Protein AF-A0A2V9BAQ7-F1 (afdb_monomer_lite)

pLDDT: mean 83.48, std 18.58, range [42.25, 98.12]

Structure (mmCIF, N/CA/C/O backbone):
data_AF-A0A2V9BAQ7-F1
#
_entry.id   AF-A0A2V9BAQ7-F1
#
loop_
_atom_site.group_PDB
_atom_site.id
_atom_site.type_symbol
_atom_site.label_atom_id
_atom_site.label_alt_id
_atom_site.label_comp_id
_atom_site.label_asym_id
_atom_site.label_entity_id
_atom_site.label_seq_id
_atom_site.pdbx_PDB_ins_code
_atom_site.Cartn_x
_atom_site.Cartn_y
_atom_site.Cartn_z
_atom_site.occupancy
_atom_site.B_iso_or_equiv
_atom_site.auth_seq_id
_atom_site.auth_comp_id
_atom_site.auth_asym_id
_atom_site.auth_atom_id
_atom_site.pdbx_PDB_model_num
ATOM 1 N N . MET A 1 1 ? 42.426 34.356 57.169 1.00 43.59 1 MET A N 1
ATOM 2 C CA . MET A 1 1 ? 43.077 33.941 55.907 1.00 43.59 1 MET A CA 1
ATOM 3 C C . MET A 1 1 ? 42.115 33.009 55.207 1.00 43.59 1 MET A C 1
ATOM 5 O O . MET A 1 1 ? 42.148 31.802 55.411 1.00 43.59 1 MET A O 1
ATOM 9 N N . ASP A 1 2 ? 41.199 33.630 54.477 1.00 43.09 2 ASP A N 1
ATOM 10 C CA . ASP A 1 2 ? 40.130 32.987 53.731 1.00 43.09 2 ASP A CA 1
ATOM 11 C C . ASP A 1 2 ? 40.698 32.190 52.561 1.00 43.09 2 ASP A C 1
ATOM 13 O O . ASP A 1 2 ? 41.453 32.710 51.739 1.00 43.09 2 ASP A O 1
ATOM 17 N N . ARG A 1 3 ? 40.315 30.917 52.475 1.00 44.88 3 ARG A N 1
ATOM 18 C CA . ARG A 1 3 ? 40.375 30.148 51.233 1.00 44.88 3 ARG A CA 1
ATOM 19 C C . ARG A 1 3 ? 39.007 29.537 50.987 1.00 44.88 3 ARG A C 1
ATOM 21 O O . ARG A 1 3 ? 38.753 28.386 51.310 1.00 44.88 3 ARG A O 1
ATOM 28 N N . ASP A 1 4 ? 38.122 30.403 50.511 1.00 46.88 4 ASP A N 1
ATOM 29 C CA . ASP A 1 4 ? 37.243 30.199 49.359 1.00 46.88 4 ASP A CA 1
ATOM 30 C C . ASP A 1 4 ? 37.139 28.731 48.880 1.00 46.88 4 ASP A C 1
ATOM 32 O O . ASP A 1 4 ? 37.734 28.326 47.880 1.00 46.88 4 ASP A O 1
ATOM 36 N N . ASN A 1 5 ? 36.395 27.909 49.628 1.00 42.25 5 ASN A N 1
ATOM 37 C CA . ASN A 1 5 ? 36.053 26.538 49.254 1.00 42.25 5 ASN A CA 1
ATOM 38 C C . ASN A 1 5 ? 34.883 26.576 48.262 1.00 42.25 5 ASN A C 1
ATOM 40 O O . ASN A 1 5 ? 33.735 26.282 48.603 1.00 42.25 5 ASN A O 1
ATOM 44 N N . ARG A 1 6 ? 35.173 27.006 47.030 1.00 49.41 6 ARG A N 1
ATOM 45 C CA . ARG A 1 6 ? 34.239 26.944 45.904 1.00 49.41 6 ARG A CA 1
ATOM 46 C C . ARG A 1 6 ? 34.033 25.483 45.512 1.00 49.41 6 ARG A C 1
ATOM 48 O O . ARG A 1 6 ? 34.757 24.945 44.684 1.00 49.41 6 ARG A O 1
ATOM 55 N N . ASN A 1 7 ? 33.034 24.852 46.121 1.00 46.75 7 ASN A N 1
ATOM 56 C CA . ASN A 1 7 ? 32.484 23.585 45.658 1.00 46.75 7 ASN A CA 1
ATOM 57 C C . ASN A 1 7 ? 31.790 23.838 44.302 1.00 46.75 7 ASN A C 1
ATOM 59 O O . ASN A 1 7 ? 30.815 24.596 44.271 1.00 46.75 7 ASN A O 1
ATOM 63 N N . PRO A 1 8 ? 32.280 23.301 43.170 1.00 46.53 8 PRO A N 1
ATOM 64 C CA . PRO A 1 8 ? 31.635 23.528 41.891 1.00 46.53 8 PRO A CA 1
ATOM 65 C C . PRO A 1 8 ? 30.312 22.764 41.878 1.00 46.53 8 PRO A C 1
ATOM 67 O O . PRO A 1 8 ? 30.265 21.550 42.063 1.00 46.53 8 PRO A O 1
ATOM 70 N N . ILE A 1 9 ? 29.228 23.508 41.680 1.00 54.25 9 ILE A N 1
ATOM 71 C CA . ILE A 1 9 ? 27.878 22.993 41.482 1.00 54.25 9 ILE A CA 1
ATOM 72 C C . ILE A 1 9 ? 27.951 21.986 40.329 1.00 54.25 9 ILE A C 1
ATOM 74 O O . ILE A 1 9 ? 28.130 22.369 39.172 1.00 54.25 9 ILE A O 1
ATOM 78 N N . HIS A 1 10 ? 27.866 20.693 40.642 1.00 54.59 10 HIS A N 1
ATOM 79 C CA . HIS A 1 10 ? 27.728 19.645 39.643 1.00 54.59 10 HIS A CA 1
ATOM 80 C C . HIS A 1 10 ? 26.369 19.856 38.982 1.00 54.59 10 HIS A C 1
ATOM 82 O O . HIS A 1 10 ? 25.347 19.442 39.521 1.00 54.59 10 HIS A O 1
ATOM 88 N N . ASN A 1 11 ? 26.353 20.554 37.847 1.00 44.94 11 ASN A N 1
ATOM 89 C CA . ASN A 1 11 ? 25.169 20.712 37.017 1.00 44.94 11 ASN A CA 1
ATOM 90 C C . ASN A 1 11 ? 24.663 19.303 36.664 1.00 44.94 11 ASN A C 1
ATOM 92 O O . ASN A 1 11 ? 25.380 18.577 35.964 1.00 44.94 11 ASN A O 1
ATOM 96 N N . PRO A 1 12 ? 23.502 18.847 37.168 1.00 49.91 12 PRO A N 1
ATOM 97 C CA . PRO A 1 12 ? 22.935 17.606 36.688 1.00 49.91 12 PRO A CA 1
ATOM 98 C C . PRO A 1 12 ? 22.530 17.878 35.244 1.00 49.91 12 PRO A C 1
ATOM 100 O O . PRO A 1 12 ? 21.544 18.558 34.973 1.00 49.91 12 PRO A O 1
ATOM 103 N N . GLN A 1 13 ? 23.346 17.391 34.310 1.00 58.47 13 GLN A N 1
ATOM 104 C CA . GLN A 1 13 ? 22.972 17.273 32.911 1.00 58.47 13 GLN A CA 1
ATOM 105 C C . GLN A 1 13 ? 21.714 16.400 32.894 1.00 58.47 13 GLN A C 1
ATOM 107 O O . GLN A 1 13 ? 21.793 15.167 32.939 1.00 58.47 13 GLN A O 1
ATOM 112 N N . PHE A 1 14 ? 20.542 17.038 32.919 1.00 57.62 14 PHE A N 1
ATOM 113 C CA . PHE A 1 14 ? 19.277 16.405 32.605 1.00 57.62 14 PHE A CA 1
ATOM 114 C C . PHE A 1 14 ? 19.381 16.013 31.139 1.00 57.62 14 PHE A C 1
ATOM 116 O O . PHE A 1 14 ? 19.037 16.779 30.243 1.00 57.62 14 PHE A O 1
ATOM 123 N N . HIS A 1 15 ? 19.932 14.827 30.894 1.00 60.47 15 HIS A N 1
ATOM 124 C CA . HIS A 1 15 ? 19.831 14.175 29.608 1.00 60.47 15 HIS A CA 1
ATOM 125 C C . HIS A 1 15 ? 18.339 13.935 29.418 1.00 60.47 15 HIS A C 1
ATOM 127 O O . HIS A 1 15 ? 17.765 13.012 30.003 1.00 60.47 15 HIS A O 1
ATOM 133 N N . SER A 1 16 ? 17.687 14.836 28.685 1.00 64.94 16 SER A N 1
ATOM 134 C CA . SER A 1 16 ? 16.333 14.614 28.217 1.00 64.94 16 SER A CA 1
ATOM 135 C C . SER A 1 16 ? 16.3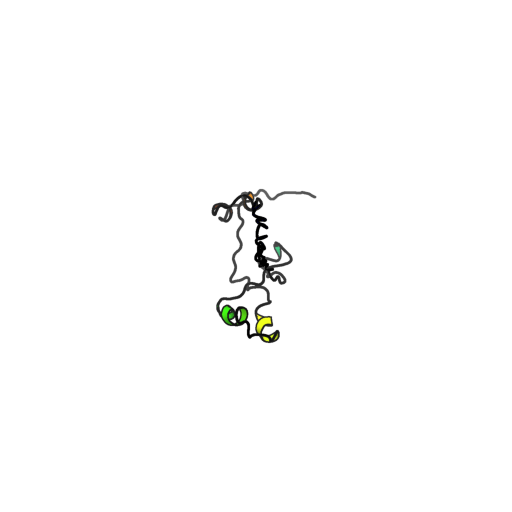32 13.234 27.569 1.00 64.94 16 SER A C 1
ATOM 137 O O . SER A 1 16 ? 17.144 12.935 26.692 1.00 64.94 16 SER A O 1
ATOM 139 N N . ARG A 1 17 ? 15.490 12.332 28.083 1.00 63.44 17 ARG A N 1
ATOM 140 C CA . ARG A 1 17 ? 15.303 11.008 27.492 1.00 63.44 17 ARG A CA 1
ATOM 141 C C . ARG A 1 17 ? 14.847 11.244 26.058 1.00 63.44 17 ARG A C 1
ATOM 143 O O . ARG A 1 17 ? 13.696 11.608 25.833 1.00 63.44 17 ARG A O 1
ATOM 150 N N . GLN A 1 18 ? 15.753 11.089 25.102 1.00 73.38 18 GLN A N 1
ATOM 151 C CA . GLN A 1 18 ? 15.423 11.255 23.700 1.00 73.38 18 GLN A CA 1
ATOM 152 C C . GLN A 1 18 ? 14.568 10.051 23.308 1.00 73.38 18 GLN A C 1
ATOM 154 O O . GLN A 1 18 ? 15.050 8.922 23.204 1.00 73.38 18 GLN A O 1
ATOM 159 N N . ARG A 1 19 ? 13.257 10.266 23.209 1.00 74.06 19 ARG A N 1
ATOM 160 C CA . ARG A 1 19 ? 12.316 9.220 22.824 1.00 74.06 19 ARG A CA 1
ATOM 161 C C . ARG A 1 19 ? 12.523 8.951 21.336 1.00 74.06 19 ARG A C 1
ATOM 163 O O . ARG A 1 19 ? 12.329 9.837 20.515 1.00 74.06 19 ARG A O 1
ATOM 170 N N . SER A 1 20 ? 12.997 7.755 20.998 1.00 79.69 20 SER A N 1
ATOM 171 C CA . SER A 1 20 ? 13.035 7.300 19.609 1.00 79.69 20 SER A CA 1
ATOM 172 C C . SER A 1 20 ? 11.667 6.742 19.264 1.00 79.69 20 SER A C 1
ATOM 174 O O . SER A 1 20 ? 11.333 5.629 19.678 1.00 79.69 20 SER A O 1
ATOM 176 N N . ASP A 1 21 ? 10.875 7.516 18.536 1.00 88.31 21 ASP A N 1
ATOM 177 C CA . ASP A 1 21 ? 9.624 7.013 17.992 1.00 88.31 21 ASP A CA 1
ATOM 178 C C . ASP A 1 21 ? 9.946 6.013 16.870 1.00 88.31 21 ASP A C 1
ATOM 180 O O . ASP A 1 21 ? 10.786 6.256 16.002 1.00 88.31 21 ASP A O 1
ATOM 184 N N . ARG A 1 22 ? 9.336 4.829 16.948 1.00 92.69 22 ARG A N 1
ATOM 185 C CA . ARG A 1 22 ? 9.489 3.739 15.979 1.00 92.69 22 ARG A CA 1
ATOM 186 C C . ARG A 1 22 ? 8.109 3.354 15.483 1.00 92.69 22 ARG A C 1
ATOM 188 O O . ARG A 1 22 ? 7.155 3.358 16.257 1.00 92.69 22 ARG A O 1
ATOM 195 N N . CYS A 1 23 ? 8.023 2.969 14.223 1.00 94.56 23 CYS A N 1
ATOM 196 C CA . CYS A 1 23 ? 6.811 2.432 13.631 1.00 94.56 23 CYS A CA 1
ATOM 197 C C . CYS A 1 23 ? 7.116 1.115 12.914 1.00 94.56 23 CYS A C 1
ATOM 199 O O . CYS A 1 23 ? 8.274 0.753 12.695 1.00 94.56 23 CYS A O 1
ATOM 201 N N . THR A 1 24 ? 6.058 0.389 12.575 1.00 96.31 24 THR A N 1
ATOM 202 C CA . THR A 1 24 ? 6.116 -0.796 11.723 1.00 96.31 24 THR A CA 1
ATOM 203 C C . THR A 1 24 ? 5.033 -0.685 10.661 1.00 96.31 24 THR A C 1
ATOM 205 O O . THR A 1 24 ? 4.005 -0.046 10.886 1.00 96.31 24 THR A O 1
ATOM 208 N N . ILE A 1 25 ? 5.262 -1.309 9.512 1.00 97.00 25 ILE A N 1
ATOM 209 C CA . ILE A 1 25 ? 4.281 -1.394 8.433 1.00 97.00 25 ILE A CA 1
ATOM 210 C C . ILE A 1 25 ? 3.524 -2.712 8.594 1.00 97.00 25 ILE A C 1
ATOM 212 O O . ILE A 1 25 ? 4.136 -3.780 8.664 1.00 97.00 25 ILE A O 1
ATOM 216 N N . LEU A 1 26 ? 2.192 -2.646 8.638 1.00 96.81 26 LEU A N 1
ATOM 217 C CA . LEU A 1 26 ? 1.359 -3.846 8.609 1.00 96.81 26 LEU A CA 1
ATOM 218 C C . LEU A 1 26 ? 1.337 -4.440 7.201 1.00 96.81 26 LEU A C 1
ATOM 220 O O . LEU A 1 26 ? 1.264 -3.719 6.206 1.00 96.81 26 LEU A O 1
ATOM 224 N N . THR A 1 27 ? 1.376 -5.769 7.127 1.00 97.38 27 THR A N 1
ATOM 225 C CA . THR A 1 27 ? 1.338 -6.512 5.862 1.00 97.38 27 THR A CA 1
ATOM 226 C C . THR A 1 27 ? 0.190 -7.512 5.858 1.00 97.38 27 THR A C 1
ATOM 228 O O . THR A 1 27 ? -0.248 -7.970 6.911 1.00 97.38 27 THR A O 1
ATOM 231 N N . THR A 1 28 ? -0.292 -7.834 4.664 1.00 97.19 28 THR A N 1
ATOM 232 C CA . THR A 1 28 ? -1.338 -8.814 4.367 1.00 97.19 28 THR A CA 1
ATOM 233 C C . THR A 1 28 ? -0.889 -9.698 3.193 1.00 97.19 28 THR A C 1
ATOM 235 O O . THR A 1 28 ? 0.205 -9.505 2.650 1.00 97.19 28 THR A O 1
ATOM 238 N N . GLY A 1 29 ? -1.699 -10.692 2.820 1.00 97.94 29 GLY A N 1
ATOM 239 C CA . GLY A 1 29 ? -1.466 -11.496 1.613 1.00 97.94 29 GLY A CA 1
ATOM 240 C C . GLY A 1 29 ? -1.563 -10.641 0.341 1.00 97.94 29 GLY A C 1
ATOM 241 O O . GLY A 1 29 ? -2.164 -9.571 0.376 1.00 97.94 29 GLY A O 1
ATOM 242 N N . PRO A 1 30 ? -0.979 -11.060 -0.789 1.00 98.12 30 PRO A N 1
ATOM 243 C CA . PRO A 1 30 ? -0.951 -10.241 -1.989 1.00 98.12 30 PRO A CA 1
ATOM 244 C C . PRO A 1 30 ? -2.322 -10.237 -2.678 1.00 98.12 30 PRO A C 1
ATOM 246 O O . PRO A 1 30 ? -3.102 -11.184 -2.567 1.00 98.12 30 PRO A O 1
ATOM 249 N N . ASN A 1 31 ? -2.598 -9.189 -3.450 1.00 97.81 31 ASN A N 1
ATOM 250 C CA . ASN A 1 31 ? -3.651 -9.220 -4.463 1.00 97.81 31 ASN A CA 1
ATOM 251 C C . ASN A 1 31 ? -3.118 -9.831 -5.775 1.00 97.81 31 ASN A C 1
ATOM 253 O O . ASN A 1 31 ? -1.934 -10.154 -5.891 1.00 97.81 31 ASN A O 1
ATOM 257 N N . SER A 1 32 ? -3.972 -9.956 -6.794 1.00 96.69 32 SER A N 1
ATOM 258 C CA . SER A 1 32 ? -3.592 -10.546 -8.088 1.00 96.69 32 SER A CA 1
ATOM 259 C C . SER A 1 32 ? -2.462 -9.803 -8.813 1.00 96.69 32 SER A C 1
ATOM 261 O O . SER A 1 32 ? -1.723 -10.42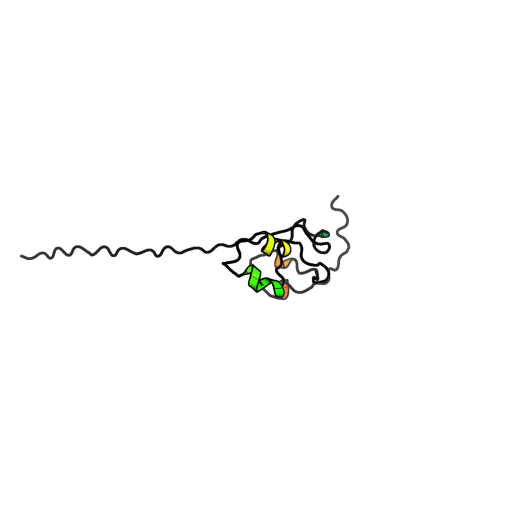2 -9.569 1.00 96.69 32 SER A O 1
ATOM 263 N N . LEU A 1 33 ? -2.287 -8.498 -8.579 1.00 96.19 33 LEU A N 1
ATOM 264 C CA . LEU A 1 33 ? -1.226 -7.698 -9.200 1.00 96.19 33 LEU A CA 1
ATOM 265 C C . LEU A 1 33 ? 0.150 -7.951 -8.556 1.00 96.19 33 LEU A C 1
ATOM 267 O O . LEU A 1 33 ? 1.181 -7.866 -9.231 1.00 96.19 33 LEU A O 1
ATOM 271 N N . VAL A 1 34 ? 0.170 -8.216 -7.247 1.00 96.62 34 VAL A N 1
ATOM 272 C CA . VAL A 1 34 ? 1.394 -8.388 -6.447 1.00 96.62 34 VAL A CA 1
ATOM 273 C C . VAL A 1 34 ? 1.798 -9.858 -6.324 1.00 96.62 34 VAL A C 1
ATOM 275 O O . VAL A 1 34 ? 2.981 -10.130 -6.147 1.00 96.62 34 VAL A O 1
ATOM 278 N N . ALA A 1 35 ? 0.860 -10.797 -6.477 1.00 96.62 35 ALA A N 1
ATOM 279 C CA . ALA A 1 35 ? 1.101 -12.228 -6.285 1.00 96.62 35 ALA A CA 1
ATOM 280 C C . ALA A 1 35 ? 2.232 -12.795 -7.166 1.00 96.62 35 ALA A C 1
ATOM 282 O O . ALA A 1 35 ? 2.962 -13.672 -6.714 1.00 96.62 35 ALA A O 1
ATOM 283 N N . ASP A 1 36 ? 2.434 -12.258 -8.376 1.00 93.06 36 ASP A N 1
ATOM 284 C CA . ASP A 1 36 ? 3.554 -12.664 -9.244 1.00 93.06 36 ASP A CA 1
ATOM 285 C C . ASP A 1 36 ? 4.929 -12.162 -8.754 1.00 93.06 36 ASP A C 1
ATOM 287 O O . ASP A 1 36 ? 5.961 -12.623 -9.236 1.00 93.06 36 ASP A O 1
ATOM 291 N N . LEU A 1 37 ? 4.960 -11.159 -7.868 1.00 91.31 37 LEU A N 1
ATOM 292 C CA . LEU A 1 37 ? 6.179 -10.490 -7.397 1.00 91.31 37 LEU A CA 1
ATOM 293 C C . LEU A 1 37 ? 6.576 -10.930 -5.985 1.00 91.31 37 LEU A C 1
ATOM 295 O O . LEU A 1 37 ? 7.765 -11.078 -5.708 1.00 91.31 37 LEU A O 1
ATOM 299 N N . HIS A 1 38 ? 5.604 -11.082 -5.080 1.00 95.19 38 HIS A N 1
ATOM 300 C CA . HIS A 1 38 ? 5.849 -11.430 -3.680 1.00 95.19 38 HIS A CA 1
ATOM 301 C C . HIS A 1 38 ? 4.594 -12.007 -3.004 1.00 95.19 38 HIS A C 1
ATOM 303 O O . HIS A 1 38 ? 3.464 -11.667 -3.348 1.00 95.19 38 HIS A O 1
ATOM 309 N N . ASP A 1 39 ? 4.796 -12.810 -1.958 1.00 96.69 39 ASP A N 1
ATOM 310 C CA . ASP A 1 39 ? 3.750 -13.409 -1.112 1.00 96.69 39 ASP A CA 1
ATOM 311 C C . ASP A 1 39 ? 3.139 -12.460 -0.057 1.00 96.69 39 ASP A C 1
ATOM 313 O O . ASP A 1 39 ? 2.343 -12.888 0.780 1.00 96.69 39 ASP A O 1
ATOM 317 N N . ARG A 1 40 ? 3.520 -11.177 -0.052 1.00 96.88 40 ARG A N 1
ATOM 318 C CA . ARG A 1 40 ? 3.066 -10.182 0.928 1.00 96.88 40 ARG A CA 1
ATOM 319 C C . ARG A 1 40 ? 2.896 -8.824 0.273 1.00 96.88 40 ARG A C 1
ATOM 321 O O . ARG A 1 40 ? 3.650 -8.457 -0.624 1.00 96.88 40 ARG A O 1
ATOM 328 N N . MET A 1 41 ? 1.950 -8.048 0.788 1.00 97.50 41 MET A N 1
ATOM 329 C CA . MET A 1 41 ? 1.784 -6.637 0.450 1.00 97.50 41 MET A CA 1
ATOM 330 C C . MET A 1 41 ? 1.526 -5.804 1.708 1.00 97.50 41 MET A C 1
ATOM 332 O O . MET A 1 41 ? 0.991 -6.329 2.686 1.00 97.50 41 MET A O 1
ATOM 336 N N . PRO A 1 42 ? 1.875 -4.512 1.718 1.00 97.81 42 PRO A N 1
ATOM 337 C CA . PRO A 1 42 ? 1.436 -3.607 2.772 1.00 97.81 42 PRO A CA 1
ATOM 338 C C . PRO A 1 42 ? -0.092 -3.501 2.823 1.00 97.81 42 PRO A C 1
ATOM 340 O O . PRO A 1 42 ? -0.761 -3.575 1.791 1.00 97.81 42 PRO A O 1
ATOM 343 N N . VAL A 1 43 ? -0.637 -3.274 4.016 1.00 97.94 43 VAL A N 1
ATOM 344 C CA . VAL A 1 43 ? -2.022 -2.809 4.160 1.00 97.94 43 VAL A CA 1
ATOM 345 C C . VAL A 1 43 ? -2.097 -1.368 3.653 1.00 97.94 43 VAL A C 1
ATOM 347 O O . VAL A 1 43 ? -1.354 -0.507 4.124 1.00 97.94 43 VAL A O 1
ATOM 350 N N . ILE A 1 44 ? -2.984 -1.108 2.692 1.00 97.38 44 ILE A N 1
ATOM 351 C CA . ILE A 1 44 ? -3.216 0.224 2.123 1.00 97.38 44 ILE A CA 1
ATOM 352 C C . ILE A 1 44 ? -4.605 0.678 2.569 1.00 97.38 44 ILE A C 1
ATOM 354 O O . ILE A 1 44 ? -5.608 0.081 2.184 1.00 97.38 44 ILE A O 1
ATOM 358 N N . VAL A 1 45 ? -4.656 1.727 3.388 1.00 96.94 45 VAL A N 1
ATOM 359 C CA . VAL A 1 45 ? -5.909 2.311 3.885 1.00 96.94 45 VAL A CA 1
ATOM 360 C C . VAL A 1 45 ? -6.495 3.216 2.802 1.00 96.94 45 VAL A C 1
ATOM 362 O O . VAL A 1 45 ? -5.776 4.029 2.221 1.00 96.94 45 VAL A O 1
ATOM 365 N N . THR A 1 46 ? -7.786 3.079 2.505 1.00 95.69 46 THR A N 1
ATOM 366 C CA . THR A 1 46 ? -8.478 3.970 1.567 1.00 95.69 46 THR A CA 1
ATOM 367 C C . THR A 1 46 ? -8.830 5.304 2.237 1.00 95.69 46 THR A C 1
ATOM 369 O O . THR A 1 46 ? -9.036 5.341 3.454 1.00 95.69 46 THR A O 1
ATOM 372 N N . PRO A 1 47 ? -8.947 6.410 1.475 1.00 95.69 47 PRO A N 1
ATOM 373 C CA . PRO A 1 47 ? -9.233 7.725 2.051 1.00 95.69 47 PRO A CA 1
ATOM 374 C C . PRO A 1 47 ? -10.503 7.799 2.908 1.00 95.69 47 PRO A C 1
ATOM 376 O O . PRO A 1 47 ? -10.522 8.515 3.902 1.00 95.69 47 PRO A O 1
ATOM 379 N N . ASP A 1 48 ? -11.543 7.030 2.576 1.00 95.38 48 ASP A N 1
ATOM 380 C CA . ASP A 1 48 ? -12.800 6.957 3.336 1.00 95.38 48 ASP A CA 1
ATOM 381 C C . ASP A 1 48 ? -12.666 6.255 4.701 1.00 95.38 48 ASP A C 1
ATOM 383 O O . ASP A 1 48 ? -13.600 6.277 5.501 1.00 95.38 48 ASP A O 1
ATOM 387 N N . LYS A 1 49 ? -11.517 5.627 4.976 1.00 95.62 49 LYS A N 1
ATOM 388 C CA . LYS A 1 49 ? -11.228 4.906 6.224 1.00 95.62 49 LYS A CA 1
ATOM 389 C C . LYS A 1 49 ? -10.164 5.579 7.089 1.00 95.62 49 LYS A C 1
ATOM 391 O O . LYS A 1 49 ? -9.852 5.054 8.155 1.00 95.62 49 LYS A O 1
ATOM 396 N N . TYR A 1 50 ? -9.613 6.722 6.673 1.00 96.06 50 TYR A N 1
ATOM 397 C CA . TYR A 1 50 ? -8.569 7.416 7.435 1.00 96.06 50 TYR A CA 1
ATOM 398 C C . TYR A 1 50 ? -9.032 7.845 8.823 1.00 96.06 50 TYR A C 1
ATOM 400 O O . TYR A 1 50 ? -8.288 7.633 9.775 1.00 96.06 50 TYR A O 1
ATOM 408 N N . ASP A 1 51 ? -10.251 8.373 8.949 1.00 96.00 51 ASP A N 1
ATOM 409 C CA . ASP A 1 51 ? -10.776 8.821 10.243 1.00 96.00 51 ASP A CA 1
ATOM 410 C C . ASP A 1 51 ? -10.833 7.657 11.237 1.00 96.00 51 ASP A C 1
ATOM 412 O O . ASP A 1 51 ? -10.272 7.742 12.321 1.00 96.00 51 ASP A O 1
ATOM 416 N N . VAL A 1 52 ? -11.399 6.519 10.822 1.00 95.50 52 VAL A N 1
ATOM 417 C CA . VAL A 1 52 ? -11.464 5.301 11.649 1.00 95.50 52 VAL A CA 1
ATOM 418 C C . VAL A 1 52 ? -10.070 4.742 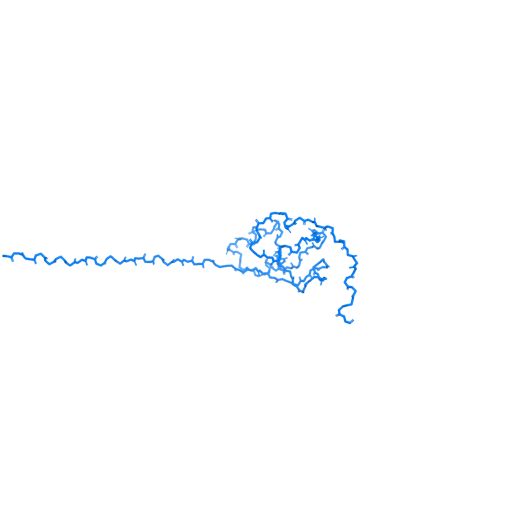11.958 1.00 95.50 52 VAL A C 1
ATOM 420 O O . VAL A 1 52 ? -9.847 4.218 13.043 1.00 95.50 52 VAL A O 1
ATOM 423 N N . TRP A 1 53 ? -9.125 4.832 11.017 1.00 95.88 53 TRP A N 1
ATOM 424 C CA . TRP A 1 53 ? -7.758 4.330 11.195 1.00 95.88 53 TRP A CA 1
ATOM 425 C C . TRP A 1 53 ? -6.912 5.183 12.152 1.00 95.88 53 TRP A C 1
ATOM 427 O O . TRP A 1 53 ? -6.046 4.654 12.848 1.00 95.88 53 TRP A O 1
ATOM 437 N N . LEU A 1 54 ? -7.123 6.501 12.155 1.00 95.81 54 LEU A N 1
ATOM 438 C CA . LEU A 1 54 ? -6.341 7.464 12.934 1.00 95.81 54 LEU A CA 1
ATOM 439 C C . LEU A 1 54 ? -6.986 7.824 14.280 1.00 95.81 54 LEU A C 1
ATOM 441 O O . LEU A 1 54 ? -6.333 8.480 15.092 1.00 95.81 54 LEU A O 1
ATOM 445 N N . ASP A 1 55 ? -8.230 7.409 14.521 1.00 96.06 55 ASP A N 1
ATOM 446 C CA . ASP A 1 55 ? -8.953 7.668 15.764 1.00 96.06 55 ASP A CA 1
ATOM 447 C C . ASP A 1 55 ? -8.400 6.813 16.931 1.00 96.06 55 ASP A C 1
ATOM 449 O O . ASP A 1 55 ? -8.531 5.584 16.920 1.00 96.06 55 ASP A O 1
ATOM 453 N N . PRO A 1 56 ? -7.795 7.430 17.968 1.00 95.06 56 PRO A N 1
ATOM 454 C CA . PRO A 1 56 ? -7.259 6.709 19.123 1.00 95.06 56 PRO A CA 1
ATOM 455 C C . PRO A 1 56 ? -8.338 6.081 20.024 1.00 95.06 56 PRO A C 1
ATOM 457 O O . PRO A 1 56 ? -8.004 5.241 20.869 1.00 95.06 56 PRO A O 1
ATOM 460 N N . ASP A 1 57 ? -9.605 6.477 19.878 1.00 96.56 57 ASP A N 1
ATOM 461 C CA . ASP A 1 57 ? -10.723 5.957 20.667 1.00 96.56 57 ASP A CA 1
ATOM 462 C C . ASP A 1 57 ? -11.342 4.688 20.054 1.00 96.56 57 ASP A C 1
ATOM 464 O O . ASP A 1 57 ? -12.047 3.943 20.748 1.00 96.56 57 ASP A O 1
ATOM 468 N N . VAL A 1 58 ? -11.015 4.363 18.797 1.00 94.38 58 VAL A N 1
ATOM 469 C CA . VAL A 1 58 ? -11.403 3.098 18.159 1.00 94.38 58 VAL A CA 1
ATOM 470 C C . VAL A 1 58 ? -10.588 1.947 18.756 1.00 94.38 58 VAL A C 1
ATOM 472 O O . VAL A 1 58 ? -9.397 1.784 18.501 1.00 94.38 58 VAL A O 1
ATOM 475 N N . LYS A 1 59 ? -11.248 1.111 19.569 1.00 91.81 59 LYS A N 1
ATOM 476 C CA . LYS A 1 59 ? -10.634 -0.061 20.235 1.00 91.81 59 LYS A CA 1
ATOM 477 C C . LYS A 1 59 ? -11.192 -1.404 19.779 1.00 91.81 59 LYS A C 1
ATOM 479 O O . LYS A 1 59 ? -10.655 -2.445 20.152 1.00 91.81 59 LYS A O 1
ATOM 484 N N . ASP A 1 60 ? -12.279 -1.383 19.019 1.00 92.94 60 ASP A N 1
ATOM 485 C CA . ASP A 1 60 ? -12.910 -2.592 18.511 1.00 92.94 60 ASP A CA 1
ATOM 486 C C . ASP A 1 60 ? -12.185 -3.097 17.258 1.00 92.94 60 ASP A C 1
ATOM 488 O O . ASP A 1 60 ? -12.028 -2.379 16.270 1.00 92.94 60 ASP A O 1
ATOM 492 N N . PHE A 1 61 ? -11.748 -4.355 17.302 1.00 90.38 61 PHE A N 1
ATOM 493 C CA . PHE A 1 61 ? -11.026 -4.969 16.193 1.00 90.38 61 PHE A CA 1
ATOM 494 C C . PHE A 1 61 ? -11.921 -5.171 14.967 1.00 90.38 61 PHE A C 1
ATOM 496 O O . PHE A 1 61 ? -11.454 -5.030 13.838 1.00 90.38 61 PHE A O 1
ATOM 503 N N . GLU A 1 62 ? -13.205 -5.475 15.165 1.00 93.31 62 GLU A N 1
ATOM 504 C CA . GLU A 1 62 ? -14.118 -5.728 14.048 1.00 93.31 62 GLU A CA 1
ATOM 505 C C . GLU A 1 62 ? -14.316 -4.472 13.190 1.00 93.31 62 GLU A C 1
ATOM 507 O O . GLU A 1 62 ? -14.365 -4.558 11.963 1.00 93.31 62 GLU A O 1
ATOM 512 N N . THR A 1 63 ? -14.286 -3.296 13.816 1.00 90.00 63 THR A N 1
ATOM 513 C CA . THR A 1 63 ? -14.329 -1.992 13.140 1.00 90.00 63 THR A CA 1
ATOM 514 C C . THR A 1 63 ? -13.143 -1.761 12.186 1.00 90.00 63 THR A C 1
ATOM 516 O O . THR A 1 63 ? -13.319 -1.167 11.121 1.00 90.00 63 THR A O 1
ATOM 519 N N . ILE A 1 64 ? -11.943 -2.262 12.511 1.00 93.31 64 ILE A N 1
ATOM 520 C CA . ILE A 1 64 ? -10.738 -2.110 11.668 1.00 93.31 64 ILE A CA 1
ATOM 521 C C . I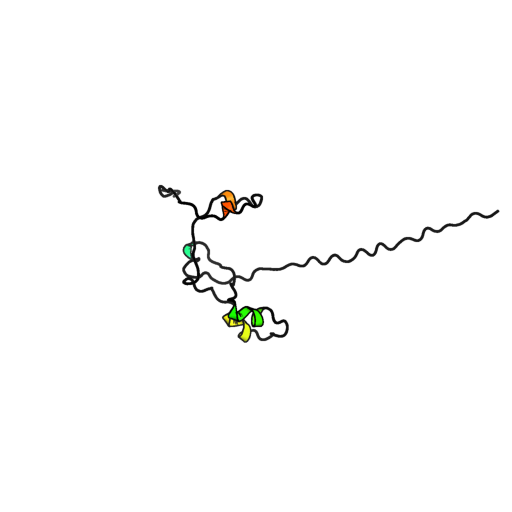LE A 1 64 ? -10.469 -3.316 10.762 1.00 93.31 64 ILE A C 1
ATOM 523 O O . ILE A 1 64 ? -9.645 -3.231 9.851 1.00 93.31 64 ILE A O 1
ATOM 527 N N . ARG A 1 65 ? -11.155 -4.444 10.977 1.00 93.88 65 ARG A N 1
ATOM 528 C CA . ARG A 1 65 ? -10.941 -5.696 10.237 1.00 93.88 65 ARG A CA 1
ATOM 529 C C . ARG A 1 65 ? -11.052 -5.507 8.725 1.00 93.88 65 ARG A C 1
ATOM 531 O O . ARG A 1 65 ? -10.264 -6.088 7.981 1.00 93.88 65 ARG A O 1
ATOM 538 N N . ASP A 1 66 ? -11.991 -4.676 8.278 1.00 91.88 66 ASP A N 1
ATOM 539 C CA . ASP A 1 66 ? -12.205 -4.393 6.854 1.00 91.88 66 ASP A CA 1
ATOM 540 C C . ASP A 1 66 ? -11.052 -3.602 6.207 1.00 91.88 66 ASP A C 1
ATOM 542 O O . ASP A 1 66 ? -10.867 -3.665 4.994 1.00 91.88 66 ASP A O 1
ATOM 546 N N . ILE A 1 67 ? -10.241 -2.902 7.007 1.00 95.56 67 ILE A N 1
ATOM 547 C CA . ILE A 1 67 ? -9.048 -2.177 6.548 1.00 95.56 67 ILE A CA 1
ATOM 548 C C . ILE A 1 67 ? -7.877 -3.149 6.338 1.00 95.56 67 ILE A C 1
ATOM 550 O O . ILE A 1 67 ? -7.069 -2.965 5.432 1.00 95.56 67 ILE A O 1
ATOM 554 N N . LEU A 1 68 ? -7.788 -4.222 7.133 1.00 96.19 68 LEU A N 1
ATOM 555 C CA . LEU A 1 68 ? -6.657 -5.164 7.161 1.00 96.19 68 LEU A CA 1
ATOM 556 C C . LEU A 1 68 ? -6.706 -6.235 6.051 1.00 96.19 68 LEU A C 1
ATOM 558 O O . LEU A 1 68 ? -6.325 -7.390 6.263 1.00 96.19 68 LEU A O 1
ATOM 562 N N . LYS A 1 69 ? -7.161 -5.868 4.852 1.00 95.50 69 LYS A N 1
ATOM 563 C CA . LYS A 1 69 ? -7.291 -6.766 3.695 1.00 95.50 69 LYS A CA 1
ATOM 564 C C . LYS A 1 69 ? -6.420 -6.307 2.516 1.00 95.50 69 LYS A C 1
ATOM 566 O O . LYS A 1 69 ? -6.008 -5.146 2.479 1.00 95.50 69 LYS A O 1
ATOM 571 N N . PRO A 1 70 ? -6.117 -7.197 1.554 1.00 97.50 70 PRO A N 1
ATOM 572 C CA . PRO A 1 70 ? -5.419 -6.813 0.332 1.00 97.50 70 PRO A CA 1
ATOM 573 C C . PRO A 1 70 ? -6.178 -5.701 -0.402 1.00 97.50 70 PRO A C 1
ATOM 575 O O . PRO A 1 70 ? -7.399 -5.766 -0.546 1.00 97.50 70 PRO A O 1
ATOM 578 N N . TYR A 1 71 ? -5.454 -4.688 -0.871 1.00 97.31 71 TYR A N 1
ATOM 579 C CA . TYR A 1 71 ? -6.033 -3.580 -1.630 1.00 97.31 71 TYR A CA 1
ATOM 580 C C . TYR A 1 71 ? -6.545 -4.050 -2.999 1.00 97.31 71 TYR A C 1
ATOM 582 O O . TYR A 1 71 ? -5.987 -4.985 -3.583 1.00 97.31 71 TYR A O 1
ATOM 590 N N . ASP A 1 72 ? -7.579 -3.393 -3.530 1.00 96.31 72 ASP A N 1
ATOM 591 C CA . ASP A 1 72 ? -8.164 -3.752 -4.826 1.00 96.31 72 ASP A CA 1
ATOM 592 C C . ASP A 1 72 ? -7.136 -3.590 -5.957 1.00 96.31 72 ASP A C 1
ATOM 594 O O . ASP A 1 72 ? -6.626 -2.498 -6.220 1.00 96.31 72 ASP A O 1
ATOM 598 N N . ALA A 1 73 ? -6.849 -4.693 -6.650 1.00 96.81 73 ALA A N 1
ATOM 599 C CA . ALA A 1 73 ? -5.906 -4.726 -7.760 1.00 96.81 73 ALA A CA 1
ATOM 600 C C . ALA A 1 73 ? -6.328 -3.816 -8.928 1.00 96.81 73 ALA A C 1
ATOM 602 O O . ALA A 1 73 ? -5.459 -3.293 -9.621 1.00 96.81 73 ALA A O 1
ATOM 603 N N . ASN A 1 74 ? -7.631 -3.583 -9.128 1.00 96.81 74 ASN A N 1
ATOM 604 C CA . ASN A 1 74 ? -8.144 -2.721 -10.201 1.00 96.81 74 ASN A CA 1
ATOM 605 C C . ASN A 1 74 ? -7.852 -1.234 -9.961 1.00 96.81 74 ASN A C 1
ATOM 607 O O . ASN A 1 74 ? -7.842 -0.439 -10.900 1.00 96.81 74 ASN A O 1
ATOM 611 N N . LEU A 1 75 ? -7.601 -0.860 -8.705 1.00 95.94 75 LEU A N 1
ATOM 612 C CA . LEU A 1 75 ? -7.233 0.495 -8.297 1.00 95.94 75 LEU A CA 1
ATOM 613 C C . LEU A 1 75 ? -5.709 0.685 -8.235 1.00 95.94 75 LEU A C 1
ATOM 615 O O . LEU A 1 75 ? -5.232 1.720 -7.770 1.00 95.94 75 LEU A O 1
ATOM 619 N N . MET A 1 76 ? -4.936 -0.305 -8.688 1.00 95.44 76 MET A N 1
ATOM 620 C CA . MET A 1 76 ? -3.477 -0.288 -8.681 1.00 95.44 76 MET A CA 1
ATOM 621 C C . MET A 1 76 ? -2.910 -0.437 -10.090 1.00 95.44 76 MET A C 1
ATOM 623 O O . MET A 1 76 ? -3.502 -1.031 -10.987 1.00 95.44 76 MET A O 1
ATOM 627 N N . ARG A 1 77 ? -1.692 0.071 -10.271 1.00 94.50 77 ARG A N 1
ATOM 628 C CA . ARG A 1 77 ? -0.880 -0.170 -11.462 1.00 94.50 77 ARG A CA 1
ATOM 629 C C . ARG A 1 77 ? 0.528 -0.543 -11.029 1.00 94.50 77 ARG A C 1
ATOM 631 O O . ARG A 1 77 ? 1.064 0.054 -10.101 1.00 94.50 77 ARG A O 1
ATOM 638 N N . ARG A 1 78 ? 1.134 -1.490 -11.744 1.00 92.06 78 ARG A N 1
ATOM 639 C CA . ARG A 1 78 ? 2.564 -1.799 -11.656 1.00 92.06 78 ARG A CA 1
ATOM 640 C C . ARG A 1 78 ? 3.245 -1.474 -12.977 1.00 92.06 78 ARG A C 1
ATOM 642 O O . ARG A 1 78 ? 2.632 -1.612 -14.035 1.00 92.06 78 ARG A O 1
ATOM 649 N N . TYR A 1 79 ? 4.502 -1.072 -12.911 1.00 93.06 79 TYR A N 1
ATOM 650 C CA . TYR A 1 79 ? 5.365 -0.875 -14.068 1.00 93.06 79 TYR A CA 1
ATOM 651 C C . TYR A 1 79 ? 6.817 -1.138 -13.656 1.00 93.06 79 TYR A C 1
ATOM 653 O O . TYR A 1 79 ? 7.162 -0.950 -12.488 1.00 93.06 79 TYR A O 1
ATOM 661 N N . PRO A 1 80 ? 7.666 -1.611 -14.578 1.00 92.19 80 PRO A N 1
ATOM 662 C CA . PRO A 1 80 ? 9.081 -1.792 -14.296 1.00 92.19 80 PRO A CA 1
ATOM 663 C C . PRO A 1 80 ? 9.782 -0.442 -14.110 1.00 92.19 80 PRO A C 1
ATOM 665 O O . PRO A 1 80 ? 9.472 0.530 -14.799 1.00 92.19 80 PRO A O 1
ATOM 668 N N . VAL A 1 81 ? 10.756 -0.411 -13.203 1.00 93.19 81 VAL A N 1
ATOM 669 C CA . VAL A 1 81 ? 11.602 0.754 -12.901 1.00 93.19 81 VAL A CA 1
ATOM 670 C C . VAL A 1 81 ? 13.080 0.380 -13.003 1.00 93.19 81 VAL A C 1
ATOM 672 O O . VAL A 1 81 ? 13.441 -0.792 -13.150 1.00 93.19 81 VAL A O 1
ATOM 675 N N . SER A 1 82 ? 13.954 1.381 -12.942 1.00 91.56 82 SER A N 1
ATOM 676 C CA . SER A 1 82 ? 15.399 1.180 -13.023 1.00 91.56 82 SER A CA 1
ATOM 677 C C . SER A 1 82 ? 15.936 0.336 -11.863 1.00 91.56 82 SER A C 1
ATOM 679 O O . SER A 1 82 ? 15.622 0.573 -10.698 1.00 91.56 82 SER A O 1
ATOM 681 N N . ARG A 1 83 ? 16.872 -0.582 -12.153 1.00 90.19 83 ARG A N 1
ATOM 682 C CA . ARG A 1 83 ? 17.604 -1.339 -11.117 1.00 90.19 83 ARG A CA 1
ATOM 683 C C . ARG A 1 83 ? 18.436 -0.451 -10.185 1.00 90.19 83 ARG A C 1
ATOM 685 O O . ARG A 1 83 ? 18.836 -0.921 -9.122 1.00 90.19 83 ARG A O 1
ATOM 692 N N . LYS A 1 84 ? 18.686 0.813 -10.554 1.00 90.44 84 LYS A N 1
ATOM 693 C CA . LYS A 1 84 ? 19.338 1.803 -9.680 1.00 90.44 84 LYS A CA 1
ATOM 694 C C . LYS A 1 84 ? 18.622 1.938 -8.332 1.00 90.44 84 LYS A C 1
ATOM 696 O O . LYS A 1 84 ? 19.301 2.087 -7.322 1.00 90.44 84 LYS A O 1
ATOM 701 N N . LEU A 1 85 ? 17.295 1.775 -8.309 1.00 90.62 85 LEU A N 1
ATOM 702 C CA . LEU A 1 85 ? 16.466 1.893 -7.107 1.00 90.62 85 LEU A CA 1
ATOM 703 C C . LEU A 1 85 ? 16.830 0.884 -5.999 1.00 90.62 85 LEU A C 1
ATOM 705 O O . LEU A 1 85 ? 16.548 1.119 -4.830 1.00 90.62 85 LEU A O 1
ATOM 709 N N . ASN A 1 86 ? 17.513 -0.217 -6.333 1.00 90.44 86 ASN A N 1
ATOM 710 C CA . ASN A 1 86 ? 17.990 -1.184 -5.338 1.00 90.44 86 ASN A CA 1
ATOM 711 C C . ASN A 1 86 ? 19.122 -0.633 -4.451 1.00 90.44 86 ASN A C 1
ATOM 713 O O . ASN A 1 86 ? 19.432 -1.219 -3.415 1.00 90.44 86 ASN A O 1
ATOM 717 N N . ASN A 1 87 ? 19.779 0.457 -4.856 1.00 92.88 87 ASN A N 1
ATOM 718 C CA . ASN A 1 87 ? 20.822 1.098 -4.068 1.00 92.88 87 ASN A CA 1
ATOM 719 C C . ASN A 1 87 ? 20.219 2.217 -3.214 1.00 92.88 87 ASN A C 1
ATOM 721 O O . ASN A 1 87 ? 19.989 3.316 -3.704 1.00 92.88 87 ASN A O 1
ATOM 725 N N . SER A 1 88 ? 20.052 1.964 -1.915 1.00 92.19 88 SER A N 1
ATOM 726 C CA . SER A 1 88 ? 19.453 2.912 -0.962 1.00 92.19 88 SER A CA 1
ATOM 727 C C . SER A 1 88 ? 20.213 4.231 -0.779 1.00 92.19 88 SER A C 1
ATOM 729 O O . SER A 1 88 ? 19.701 5.139 -0.134 1.00 92.19 88 SER A O 1
ATOM 731 N N . LYS A 1 89 ? 21.436 4.356 -1.313 1.00 94.00 89 LYS A N 1
ATOM 732 C CA . LYS A 1 89 ? 22.184 5.624 -1.328 1.00 94.00 89 LYS A CA 1
ATOM 733 C C . LYS A 1 89 ? 21.733 6.573 -2.441 1.00 94.00 89 LYS A C 1
ATOM 735 O O . LYS A 1 89 ? 22.168 7.720 -2.455 1.00 94.00 89 LYS A O 1
ATOM 740 N N . ILE A 1 90 ? 20.958 6.075 -3.400 1.00 91.19 90 ILE A N 1
ATOM 741 C CA . ILE A 1 90 ? 20.437 6.842 -4.525 1.00 91.19 90 ILE A CA 1
ATOM 742 C C . ILE A 1 90 ? 19.054 7.362 -4.129 1.00 91.19 90 ILE A C 1
ATOM 744 O O . ILE A 1 90 ? 18.137 6.573 -3.924 1.00 91.19 90 ILE A O 1
ATOM 748 N N . ASP A 1 91 ? 18.932 8.683 -4.013 1.00 90.81 91 ASP A N 1
ATOM 749 C CA . ASP A 1 91 ? 17.698 9.392 -3.657 1.00 90.81 91 ASP A CA 1
ATOM 750 C C . ASP A 1 91 ? 17.361 10.406 -4.762 1.00 90.81 91 ASP A C 1
ATOM 752 O O . ASP A 1 91 ? 17.515 11.618 -4.610 1.00 90.81 91 ASP A O 1
ATOM 756 N N . ASP A 1 92 ? 17.007 9.882 -5.938 1.00 91.12 92 ASP A N 1
ATOM 757 C CA . ASP A 1 92 ? 16.554 10.669 -7.084 1.00 91.12 92 ASP A CA 1
ATOM 758 C C . ASP A 1 92 ? 15.181 10.192 -7.571 1.00 91.12 92 ASP A C 1
ATOM 760 O O . ASP A 1 92 ? 14.846 9.006 -7.529 1.00 91.12 92 ASP A O 1
ATOM 764 N N . ALA A 1 93 ? 14.371 11.137 -8.051 1.00 90.12 93 ALA A N 1
ATOM 765 C CA . ALA A 1 93 ? 13.035 10.842 -8.563 1.00 90.12 93 ALA A CA 1
ATOM 766 C C . ALA A 1 93 ? 13.070 10.028 -9.870 1.00 90.12 93 ALA A C 1
ATOM 768 O O . ALA A 1 93 ? 12.113 9.319 -10.182 1.00 90.12 93 ALA A O 1
ATOM 769 N N . GLU A 1 94 ? 14.166 10.110 -10.632 1.00 90.12 94 GLU A N 1
ATOM 770 C CA . GLU A 1 94 ? 14.323 9.420 -11.916 1.00 90.12 94 GLU A CA 1
ATOM 771 C C . GLU A 1 94 ? 14.329 7.898 -11.752 1.00 90.12 94 GLU A C 1
ATOM 773 O O . GLU A 1 94 ? 13.813 7.171 -12.601 1.00 90.12 94 GLU A O 1
ATOM 778 N N . SER A 1 95 ? 14.858 7.403 -10.633 1.00 87.31 95 SER A N 1
ATOM 779 C CA . SER A 1 95 ? 14.939 5.977 -10.320 1.00 87.31 95 SER A CA 1
ATOM 780 C C . SER A 1 95 ? 13.568 5.314 -10.146 1.00 87.31 95 SER A C 1
ATOM 782 O O . SER A 1 95 ? 13.461 4.101 -10.332 1.00 87.31 95 SER A O 1
ATOM 784 N N . ALA A 1 96 ? 12.524 6.092 -9.845 1.00 89.12 96 ALA A N 1
ATOM 785 C CA . ALA A 1 96 ? 11.143 5.623 -9.742 1.00 89.12 96 ALA A CA 1
ATOM 786 C C . ALA A 1 96 ? 10.347 5.751 -11.057 1.00 89.12 96 ALA A C 1
ATOM 788 O O . ALA A 1 96 ? 9.193 5.323 -11.111 1.00 89.12 96 ALA A O 1
ATOM 789 N N . LEU A 1 97 ? 10.926 6.327 -12.118 1.00 92.50 97 LEU A N 1
ATOM 790 C CA . LEU A 1 97 ? 10.234 6.470 -13.398 1.00 92.50 97 LEU A CA 1
ATOM 791 C C . LEU A 1 97 ? 10.098 5.118 -14.122 1.00 92.50 97 LEU A C 1
ATOM 793 O O . LEU A 1 97 ? 10.995 4.270 -14.029 1.00 92.50 97 LEU A O 1
ATOM 797 N N . PRO A 1 98 ? 9.001 4.909 -14.878 1.00 93.62 98 PRO A N 1
ATOM 798 C CA . PRO A 1 98 ? 8.851 3.730 -15.718 1.00 93.62 98 PRO A CA 1
ATOM 799 C C . PRO A 1 98 ? 9.995 3.599 -16.727 1.00 93.62 98 PRO A C 1
ATOM 801 O O . PRO A 1 98 ? 10.361 4.570 -17.390 1.00 93.62 98 PRO A O 1
ATOM 804 N N . VAL A 1 99 ? 10.512 2.383 -16.894 1.00 92.69 99 VAL A N 1
ATOM 805 C CA . VAL A 1 99 ? 11.518 2.057 -17.917 1.00 92.69 99 VAL A CA 1
ATOM 806 C C . VAL A 1 99 ? 10.962 1.056 -18.923 1.00 92.69 99 VAL A C 1
ATOM 808 O O . VAL A 1 99 ? 10.109 0.236 -18.592 1.00 92.69 99 VAL A O 1
ATOM 811 N N . ILE A 1 100 ? 11.459 1.086 -20.157 1.00 87.12 100 ILE A N 1
ATOM 812 C CA . ILE A 1 100 ? 11.202 0.013 -21.121 1.00 87.12 100 ILE A CA 1
ATOM 813 C C . ILE A 1 100 ? 12.211 -1.099 -20.838 1.00 87.12 100 ILE A C 1
ATOM 815 O O . ILE A 1 100 ? 13.417 -0.860 -20.800 1.00 87.12 100 ILE A O 1
ATOM 819 N N . LEU A 1 101 ? 11.718 -2.311 -20.592 1.00 78.06 101 LEU A N 1
ATOM 820 C CA . LEU A 1 101 ? 12.575 -3.483 -20.465 1.00 78.06 101 LEU A CA 1
ATOM 821 C C . LEU A 1 101 ? 12.850 -4.046 -21.860 1.00 78.06 101 LEU A C 1
ATOM 823 O O . LEU A 1 101 ? 12.098 -4.890 -22.348 1.00 78.06 101 LEU A O 1
ATOM 827 N N . ASP A 1 102 ? 13.938 -3.612 -22.489 1.00 66.88 102 ASP A N 1
ATOM 828 C CA . ASP A 1 102 ? 14.479 -4.296 -23.664 1.00 66.88 102 ASP A CA 1
ATOM 829 C C . ASP A 1 102 ? 14.981 -5.672 -23.207 1.00 66.88 102 ASP A C 1
ATOM 831 O O . ASP A 1 102 ? 16.061 -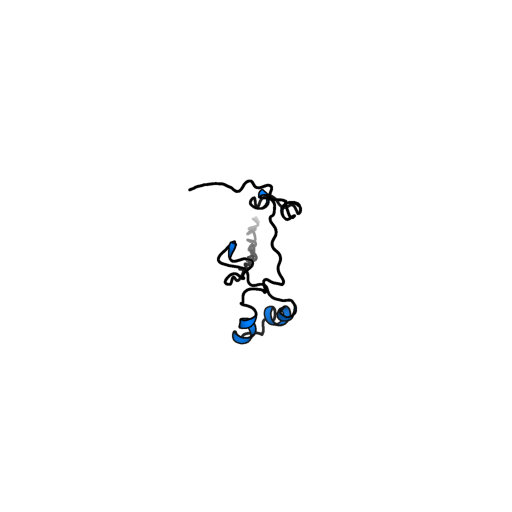5.796 -22.634 1.00 66.88 102 ASP A O 1
ATOM 835 N N . THR A 1 103 ? 14.175 -6.720 -23.363 1.00 56.44 103 THR A N 1
ATOM 836 C CA . THR A 1 103 ? 14.550 -8.057 -22.884 1.00 56.44 103 THR A CA 1
ATOM 837 C C . THR A 1 103 ? 14.608 -9.002 -24.081 1.00 56.44 103 THR A C 1
ATOM 839 O O . THR A 1 103 ? 13.552 -9.317 -24.626 1.00 56.44 103 THR A O 1
ATOM 842 N N . PRO A 1 104 ? 15.762 -9.577 -24.475 1.00 50.12 104 PRO A N 1
ATOM 843 C CA . PRO A 1 104 ? 15.732 -11.012 -24.657 1.00 50.12 104 PRO A CA 1
ATOM 844 C C . PRO A 1 104 ? 15.528 -11.593 -23.260 1.00 50.12 104 PRO A C 1
ATOM 846 O O . PRO A 1 104 ? 16.280 -11.264 -22.336 1.00 50.12 104 PRO A O 1
ATOM 849 N N . ALA A 1 105 ? 14.457 -12.377 -23.099 1.00 53.03 105 ALA A N 1
ATOM 850 C CA . ALA A 1 105 ? 14.194 -13.172 -21.903 1.00 53.03 105 ALA A CA 1
ATOM 851 C C . ALA A 1 105 ? 15.525 -13.692 -21.356 1.00 53.03 105 ALA A C 1
ATOM 853 O O . ALA A 1 105 ? 16.347 -14.167 -22.142 1.00 53.03 105 ALA A O 1
ATOM 854 N N . GLN A 1 106 ? 15.759 -13.569 -20.048 1.00 54.56 106 GLN A N 1
ATOM 855 C CA . GLN A 1 106 ? 16.882 -14.238 -19.403 1.00 54.56 106 GLN A CA 1
ATOM 856 C C . GLN A 1 106 ? 16.666 -15.745 -19.591 1.00 54.56 106 GLN A C 1
ATOM 858 O O . GLN A 1 106 ? 16.015 -16.405 -18.787 1.00 54.56 106 GLN A O 1
ATOM 863 N N . ALA A 1 107 ? 17.112 -16.247 -20.739 1.00 48.28 107 ALA A N 1
ATOM 864 C CA . ALA A 1 107 ? 17.001 -17.622 -21.148 1.00 48.28 107 ALA A CA 1
ATOM 865 C C . ALA A 1 107 ? 18.011 -18.393 -20.307 1.00 48.28 107 ALA A C 1
ATOM 867 O O . ALA A 1 107 ? 19.213 -18.165 -20.404 1.00 48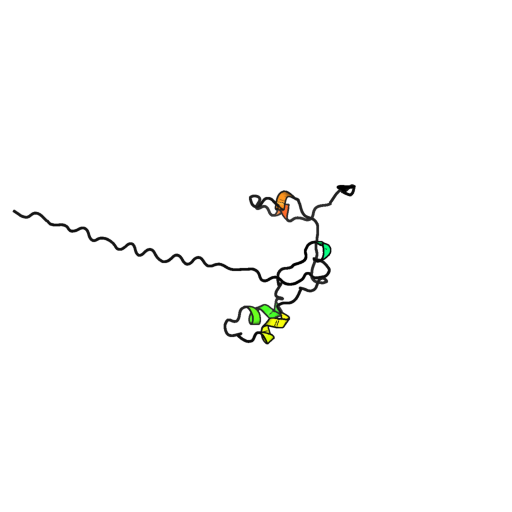.28 107 ALA A O 1
ATOM 868 N N . ASN A 1 108 ? 17.467 -19.276 -19.479 1.00 48.06 108 ASN A N 1
ATOM 869 C CA . ASN A 1 108 ? 18.141 -20.346 -18.760 1.00 48.06 108 ASN A CA 1
ATOM 870 C C . ASN A 1 108 ? 19.222 -19.911 -17.765 1.00 48.06 108 ASN A C 1
ATOM 872 O O . ASN A 1 108 ? 20.404 -19.784 -18.071 1.00 48.06 108 ASN A O 1
ATOM 876 N N . LEU A 1 109 ? 18.793 -19.823 -16.508 1.00 43.81 109 LEU A N 1
ATOM 877 C CA . LEU A 1 109 ? 19.629 -20.164 -15.359 1.00 43.81 109 LEU A CA 1
ATOM 878 C C . LEU A 1 109 ? 19.045 -21.405 -14.666 1.00 43.81 109 LEU A C 1
ATOM 880 O O . LEU A 1 109 ? 18.822 -21.400 -13.463 1.00 43.81 109 LEU A O 1
ATOM 884 N N . PHE A 1 110 ? 18.765 -22.434 -15.469 1.00 45.91 110 PHE A N 1
ATOM 885 C CA . PHE A 1 110 ? 18.648 -23.842 -15.088 1.00 45.91 110 PHE A CA 1
ATOM 886 C C . PHE A 1 110 ? 19.119 -24.692 -16.268 1.00 45.91 110 PHE A C 1
ATOM 888 O O . PHE A 1 110 ? 18.786 -24.312 -17.418 1.00 45.91 110 PHE A O 1
#

Radius of gyration: 26.59 Å; chains: 1; bounding box: 57×58×81 Å

Secondary structure (DSSP, 8-state):
--------------------------EE---TTTTTT-S-EE----GGGHHHHH-TT---HHHHHTTSSPPPGGG-----B-GGGG-TT---GGGGSB------------

Foldseek 3Di:
DDDDPPPDDPPPPPPPPPDDDDDDFQKDAEDPVCNVPDRIDTQDADPVCVCVVVDPPNPDPVSCVVSNYHDDPVPDDDADFDPVVVDPVDDDPNRVDHDDPPDPDPPDPD

Sequence (110 aa):
MDRDNRNPIHNPQFHSRQRSDRCTILTTGPNSLVADLHDRMPVIVTPDKYDVWLDPDVKDFETIRDILKPYDANLMRRYPVSRKLNNSKIDDAESALPVILDTPAQANLF